Protein AF-A0A959AAW1-F1 (afdb_monomer_lite)

pLDDT: mean 91.68, std 5.4, range [61.97, 97.69]

Structure (mmCIF, N/CA/C/O backbone):
data_AF-A0A959AAW1-F1
#
_entry.id   AF-A0A959AAW1-F1
#
loop_
_atom_site.group_PDB
_atom_site.id
_atom_site.type_symbol
_atom_site.label_atom_id
_atom_site.label_alt_id
_atom_site.label_comp_id
_atom_site.label_asym_id
_atom_site.label_entity_id
_atom_site.label_seq_id
_atom_site.pdbx_PDB_ins_code
_atom_site.Cartn_x
_atom_site.Cartn_y
_atom_site.Cartn_z
_atom_site.occupancy
_atom_site.B_iso_or_equiv
_atom_site.auth_seq_id
_atom_site.auth_comp_id
_atom_site.auth_asym_id
_atom_site.auth_atom_id
_atom_site.pdbx_PDB_model_num
ATOM 1 N N . THR A 1 1 ? 1.245 -6.683 0.158 1.00 80.25 1 THR A N 1
ATOM 2 C CA . THR A 1 1 ? 0.085 -6.150 -0.587 1.00 80.25 1 THR A CA 1
ATOM 3 C C . THR A 1 1 ? 0.362 -6.195 -2.072 1.00 80.25 1 THR A C 1
ATOM 5 O O . THR A 1 1 ? 1.522 -6.118 -2.454 1.00 80.25 1 THR A O 1
ATOM 8 N N . ASN A 1 2 ? -0.684 -6.325 -2.888 1.00 85.88 2 ASN A N 1
ATOM 9 C CA . ASN A 1 2 ? -0.622 -6.305 -4.356 1.00 85.88 2 ASN A CA 1
ATOM 10 C C . ASN A 1 2 ? 0.123 -5.104 -4.975 1.00 85.88 2 ASN A C 1
ATOM 12 O O . ASN A 1 2 ? 0.715 -5.257 -6.034 1.00 85.88 2 ASN A O 1
ATOM 16 N N . GLY A 1 3 ? 0.140 -3.941 -4.319 1.00 86.81 3 GLY A N 1
ATOM 17 C CA . GLY A 1 3 ? 0.852 -2.745 -4.780 1.00 86.81 3 GLY A CA 1
ATOM 18 C C . GLY A 1 3 ? 2.376 -2.797 -4.634 1.00 86.81 3 GLY A C 1
ATOM 19 O O . GLY A 1 3 ? 3.074 -2.160 -5.417 1.00 86.81 3 GLY A O 1
ATOM 20 N N . PHE A 1 4 ? 2.913 -3.601 -3.707 1.00 88.88 4 PHE A N 1
ATOM 21 C CA . PHE A 1 4 ? 4.352 -3.603 -3.408 1.00 88.88 4 PHE A CA 1
ATOM 22 C C . PHE A 1 4 ? 5.235 -4.001 -4.609 1.00 88.88 4 PHE A C 1
ATOM 24 O O . PHE A 1 4 ? 6.205 -3.293 -4.875 1.00 88.88 4 PHE A O 1
ATOM 31 N N . PRO A 1 5 ? 4.923 -5.065 -5.384 1.00 90.88 5 PRO A N 1
ATOM 32 C CA . PRO A 1 5 ? 5.682 -5.388 -6.593 1.00 90.88 5 PRO A CA 1
ATOM 33 C C . PRO A 1 5 ? 5.741 -4.229 -7.599 1.00 90.88 5 PRO A C 1
ATOM 35 O O . PRO A 1 5 ? 6.792 -3.980 -8.180 1.00 90.88 5 PRO A O 1
ATOM 38 N N . GLY A 1 6 ? 4.639 -3.491 -7.772 1.00 90.38 6 GLY A N 1
ATOM 39 C CA . GLY A 1 6 ? 4.583 -2.334 -8.669 1.00 90.38 6 GLY A CA 1
ATOM 40 C C . GLY A 1 6 ? 5.397 -1.145 -8.156 1.00 90.38 6 GLY A C 1
ATOM 41 O O . GLY A 1 6 ? 6.185 -0.573 -8.904 1.00 90.38 6 GLY A O 1
ATOM 42 N N . GLU A 1 7 ? 5.261 -0.805 -6.873 1.00 92.00 7 GLU A N 1
ATOM 43 C CA . GLU A 1 7 ? 6.040 0.260 -6.223 1.00 92.00 7 GLU A CA 1
ATOM 44 C C . GLU A 1 7 ? 7.546 -0.029 -6.268 1.00 92.00 7 GLU A C 1
ATOM 46 O O . GLU A 1 7 ? 8.347 0.867 -6.535 1.00 92.00 7 GLU A O 1
ATOM 51 N N . PHE A 1 8 ? 7.938 -1.290 -6.070 1.00 91.50 8 PHE A N 1
ATOM 52 C CA . PHE A 1 8 ? 9.332 -1.710 -6.153 1.00 91.50 8 PHE A CA 1
ATOM 53 C C . PHE A 1 8 ? 9.890 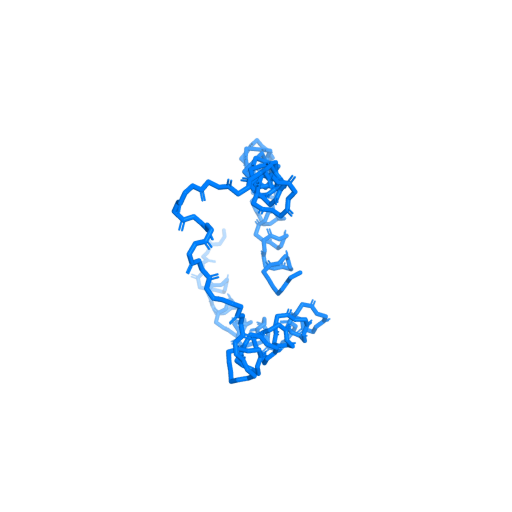-1.597 -7.578 1.00 91.50 8 PHE A C 1
ATOM 55 O O . PHE A 1 8 ? 10.988 -1.071 -7.762 1.00 91.50 8 PHE A O 1
ATOM 62 N N . LEU A 1 9 ? 9.138 -2.045 -8.592 1.00 93.38 9 LEU A N 1
ATOM 63 C CA . LEU A 1 9 ? 9.524 -1.894 -10.000 1.00 93.38 9 LEU A CA 1
ATOM 64 C C . LEU A 1 9 ? 9.661 -0.418 -10.393 1.00 93.38 9 LEU A C 1
ATOM 66 O O . LEU A 1 9 ? 10.626 -0.049 -11.061 1.00 93.38 9 LEU A O 1
ATOM 70 N N . LEU A 1 10 ? 8.744 0.436 -9.929 1.00 93.44 10 LEU A N 1
ATOM 71 C CA . LEU A 1 10 ? 8.814 1.880 -10.141 1.00 93.44 10 LEU A CA 1
ATOM 72 C C . LEU A 1 10 ? 10.082 2.465 -9.512 1.00 93.44 10 LEU A C 1
ATOM 74 O O . LEU A 1 10 ? 10.825 3.181 -10.184 1.00 93.44 10 LEU A O 1
ATOM 78 N N . LEU A 1 11 ? 10.363 2.135 -8.248 1.00 95.56 11 LEU A N 1
ATOM 79 C CA . LEU A 1 11 ? 11.555 2.618 -7.554 1.00 95.56 11 LEU A CA 1
ATOM 80 C C . LEU A 1 11 ? 12.837 2.158 -8.257 1.00 95.56 11 LEU A C 1
ATOM 82 O O . LEU A 1 11 ? 13.763 2.951 -8.420 1.00 95.56 11 LEU A O 1
ATOM 86 N N . ASN A 1 12 ? 12.877 0.906 -8.719 1.00 94.81 12 ASN A N 1
ATOM 87 C CA . ASN A 1 12 ? 13.994 0.376 -9.492 1.00 94.81 12 ASN A CA 1
ATOM 88 C C . ASN A 1 12 ? 14.182 1.142 -10.812 1.00 94.81 12 ASN A C 1
ATOM 90 O O . ASN A 1 12 ? 15.304 1.521 -11.142 1.00 94.81 12 ASN A O 1
ATOM 94 N N . GLY A 1 13 ? 13.100 1.440 -11.535 1.00 94.19 13 GLY A N 1
ATOM 95 C CA . GLY A 1 13 ? 13.155 2.236 -12.763 1.00 94.19 13 GLY A CA 1
ATOM 96 C C . GLY A 1 13 ? 13.723 3.639 -12.533 1.00 94.19 13 GLY A C 1
ATOM 97 O O . GLY A 1 13 ? 14.648 4.059 -13.228 1.00 94.19 13 GLY A O 1
ATOM 98 N N . VAL A 1 14 ? 13.236 4.343 -11.506 1.00 95.75 14 VAL A N 1
ATOM 99 C CA . VAL A 1 14 ? 13.726 5.689 -11.158 1.00 95.75 14 VAL A CA 1
ATOM 100 C C . VAL A 1 14 ? 15.181 5.650 -10.688 1.00 95.75 14 VAL A C 1
ATOM 102 O O . VAL A 1 14 ? 15.960 6.530 -11.048 1.00 95.75 14 VAL A O 1
ATOM 105 N N . TRP A 1 15 ? 15.570 4.626 -9.927 1.00 95.19 15 TRP A N 1
ATOM 106 C CA . TRP A 1 15 ? 16.946 4.450 -9.464 1.00 95.19 15 TRP A CA 1
ATOM 107 C C . TRP A 1 15 ? 17.935 4.286 -10.621 1.00 95.19 15 TRP A C 1
ATOM 109 O O . TRP A 1 15 ? 18.989 4.920 -10.615 1.00 95.19 15 TRP A O 1
ATOM 119 N N . ASN A 1 16 ? 17.583 3.475 -11.625 1.00 94.50 16 ASN A N 1
ATOM 120 C CA . ASN A 1 16 ? 18.405 3.291 -12.823 1.00 94.50 16 ASN A CA 1
ATOM 121 C C . ASN A 1 16 ? 18.521 4.576 -13.658 1.00 94.50 16 ASN A C 1
ATOM 123 O O . ASN A 1 16 ? 19.553 4.797 -14.286 1.00 94.50 16 ASN A O 1
ATOM 127 N N . TYR A 1 17 ? 17.495 5.432 -13.653 1.00 93.31 17 TYR A N 1
ATOM 128 C CA . TYR A 1 17 ? 17.538 6.729 -14.331 1.00 93.31 17 TYR A CA 1
ATOM 129 C C . TYR A 1 17 ? 18.389 7.762 -13.574 1.00 93.31 17 TYR A C 1
ATOM 131 O O . TYR A 1 17 ? 19.265 8.402 -14.154 1.00 93.31 17 TYR A O 1
ATOM 139 N N . ASN A 1 18 ? 18.139 7.949 -12.274 1.00 95.00 18 ASN A N 1
ATOM 140 C CA . ASN A 1 18 ? 18.886 8.879 -11.434 1.00 95.00 18 ASN A CA 1
ATOM 141 C C . ASN A 1 18 ? 18.814 8.477 -9.952 1.00 95.00 18 ASN A C 1
ATOM 143 O O . ASN A 1 18 ? 17.754 8.527 -9.322 1.00 95.00 18 ASN A O 1
ATOM 147 N N . TYR A 1 19 ? 19.969 8.170 -9.363 1.00 94.12 19 TYR A N 1
ATOM 148 C CA . TYR A 1 19 ? 20.056 7.694 -7.982 1.00 94.12 19 TYR A CA 1
ATOM 149 C C . TYR A 1 19 ? 19.600 8.727 -6.932 1.00 94.12 19 TYR A C 1
ATOM 151 O O . TYR A 1 19 ? 19.061 8.337 -5.898 1.00 94.12 19 TYR A O 1
ATOM 159 N N . TRP A 1 20 ? 19.741 10.036 -7.183 1.00 96.50 20 TRP A N 1
ATOM 160 C CA . TRP A 1 20 ? 19.224 11.073 -6.275 1.00 96.50 20 TRP A CA 1
ATOM 161 C C . TRP A 1 20 ? 17.698 11.110 -6.274 1.00 96.50 20 TRP A C 1
ATOM 163 O O . TRP A 1 20 ? 17.078 11.188 -5.214 1.00 96.50 20 TRP A O 1
ATOM 173 N N . MET A 1 21 ? 17.085 11.009 -7.455 1.00 95.62 21 MET A N 1
ATOM 174 C CA . MET A 1 21 ? 15.627 10.923 -7.571 1.00 95.62 21 MET A CA 1
ATOM 175 C C . MET A 1 21 ? 15.107 9.621 -6.957 1.00 95.62 21 MET A C 1
ATOM 177 O O . MET A 1 21 ? 14.098 9.640 -6.257 1.00 95.62 21 MET A O 1
ATOM 181 N N . GLY A 1 22 ? 15.830 8.513 -7.149 1.00 95.94 22 GLY A N 1
ATOM 182 C CA . GLY A 1 22 ? 15.538 7.232 -6.510 1.00 95.94 22 GLY A CA 1
ATOM 183 C C . GLY A 1 22 ? 15.580 7.316 -4.981 1.00 95.94 22 GLY A C 1
ATOM 184 O O . GLY A 1 22 ? 14.684 6.801 -4.318 1.00 95.94 22 GLY A O 1
ATOM 185 N N . ALA A 1 23 ? 16.555 8.028 -4.408 1.00 95.50 23 ALA A N 1
ATOM 186 C CA . ALA A 1 23 ? 16.627 8.247 -2.963 1.00 95.50 23 ALA A CA 1
ATOM 187 C C . ALA A 1 23 ? 15.419 9.043 -2.433 1.00 95.50 23 ALA A C 1
ATOM 189 O O . ALA A 1 23 ? 14.817 8.648 -1.435 1.00 95.50 23 ALA A O 1
ATOM 190 N N . ILE A 1 24 ? 15.017 10.118 -3.121 1.00 96.25 24 ILE A N 1
ATOM 191 C CA . ILE A 1 24 ? 13.826 10.905 -2.754 1.00 96.25 24 ILE A CA 1
ATOM 192 C C . ILE A 1 24 ? 12.554 10.053 -2.864 1.00 96.25 24 ILE A C 1
ATOM 194 O O . ILE A 1 24 ? 11.720 10.079 -1.961 1.00 96.25 24 ILE A O 1
ATOM 198 N N . ALA A 1 25 ? 12.418 9.262 -3.930 1.00 95.06 25 ALA A N 1
ATOM 199 C CA . ALA A 1 25 ? 11.301 8.336 -4.096 1.00 95.06 25 ALA A CA 1
ATOM 200 C C . ALA A 1 25 ? 11.275 7.261 -2.993 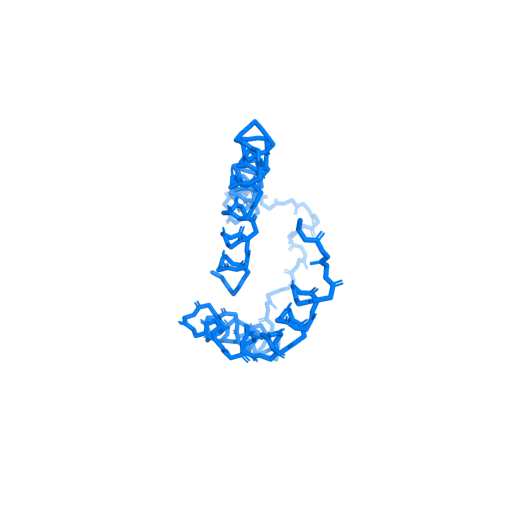1.00 95.06 25 ALA A C 1
ATOM 202 O O . ALA A 1 25 ? 10.210 6.923 -2.493 1.00 95.06 25 ALA A O 1
ATOM 203 N N . GLY A 1 26 ? 12.430 6.772 -2.537 1.00 94.81 26 GLY A N 1
ATOM 204 C CA . GLY A 1 26 ? 12.506 5.838 -1.411 1.00 94.81 26 GLY A CA 1
ATOM 205 C C . GLY A 1 26 ? 11.999 6.436 -0.092 1.00 94.81 26 GLY A C 1
ATOM 206 O O . GLY A 1 26 ? 11.360 5.739 0.697 1.00 94.81 26 GLY A O 1
ATOM 207 N N . LEU A 1 27 ? 12.216 7.737 0.140 1.00 95.56 27 LEU A N 1
ATOM 208 C CA . LEU A 1 27 ? 11.712 8.417 1.340 1.00 95.56 27 LEU A CA 1
ATOM 209 C C . LEU A 1 27 ? 10.180 8.437 1.405 1.00 95.56 27 LEU A C 1
ATOM 211 O O . LEU A 1 27 ? 9.628 8.366 2.504 1.00 95.56 27 LEU A O 1
ATOM 215 N N . THR A 1 28 ? 9.480 8.492 0.267 1.00 93.44 28 THR A N 1
ATOM 216 C CA . THR A 1 28 ? 8.006 8.489 0.261 1.00 93.44 28 THR A CA 1
ATOM 217 C C . THR A 1 28 ? 7.450 7.168 0.790 1.00 93.44 28 THR A C 1
ATOM 219 O O . THR A 1 28 ? 6.496 7.182 1.568 1.00 93.44 28 THR A O 1
ATOM 222 N N . ILE A 1 29 ? 8.101 6.045 0.468 1.00 93.75 29 ILE A N 1
ATOM 223 C CA . ILE A 1 29 ? 7.755 4.716 0.990 1.00 93.75 29 ILE A CA 1
ATOM 224 C C . ILE A 1 29 ? 7.950 4.680 2.510 1.00 93.75 29 ILE A C 1
ATOM 226 O O . ILE A 1 29 ? 7.071 4.220 3.239 1.00 93.75 29 ILE A O 1
ATOM 230 N N . ILE A 1 30 ? 9.073 5.212 3.005 1.00 95.38 30 ILE A N 1
ATOM 231 C CA . ILE A 1 30 ? 9.372 5.249 4.444 1.00 95.38 30 ILE A CA 1
ATOM 232 C C . ILE A 1 30 ? 8.339 6.101 5.188 1.00 95.38 30 ILE A C 1
ATOM 234 O O . ILE A 1 30 ? 7.762 5.647 6.176 1.00 95.38 30 ILE A O 1
ATOM 238 N N . PHE A 1 31 ? 8.065 7.320 4.718 1.00 96.56 31 PHE A N 1
ATOM 239 C CA . PHE A 1 31 ? 7.082 8.196 5.356 1.00 96.56 31 PHE A CA 1
ATOM 240 C C . PH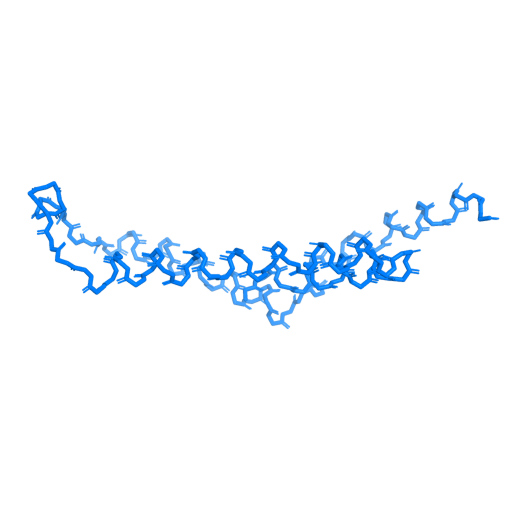E A 1 31 ? 5.663 7.632 5.286 1.00 96.56 31 PHE A C 1
ATOM 242 O O . PHE A 1 31 ? 4.937 7.714 6.277 1.00 96.56 31 PHE A O 1
ATOM 249 N N . GLY A 1 32 ? 5.288 7.003 4.170 1.00 95.00 32 GLY A N 1
ATOM 250 C CA . GLY A 1 32 ? 4.017 6.294 4.041 1.00 95.00 32 GLY A CA 1
ATOM 251 C C . GLY A 1 32 ? 3.879 5.172 5.071 1.00 95.00 32 GLY A C 1
ATOM 252 O O . GLY A 1 32 ? 2.865 5.094 5.765 1.00 95.00 32 GLY A O 1
ATOM 253 N N . ALA A 1 33 ? 4.923 4.356 5.245 1.00 95.12 33 ALA A N 1
ATOM 254 C CA . ALA A 1 33 ? 4.938 3.285 6.236 1.00 95.12 33 ALA A CA 1
ATOM 255 C C . ALA A 1 33 ? 4.837 3.822 7.673 1.00 95.12 33 ALA A C 1
ATOM 257 O O . ALA A 1 33 ? 4.012 3.341 8.447 1.00 95.12 33 ALA A O 1
ATOM 258 N N . VAL A 1 34 ? 5.618 4.849 8.027 1.00 97.69 34 VAL A N 1
ATOM 259 C CA . VAL A 1 34 ? 5.565 5.479 9.359 1.00 97.69 34 VAL A CA 1
ATOM 260 C C . VAL A 1 34 ? 4.178 6.058 9.640 1.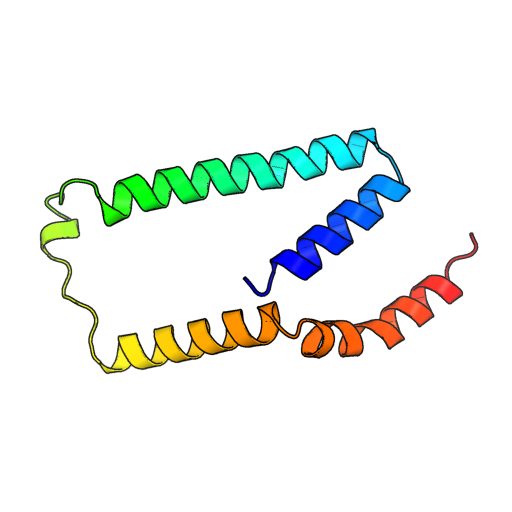00 97.69 34 VAL A C 1
ATOM 262 O O . VAL A 1 34 ? 3.637 5.849 10.728 1.00 97.69 34 VAL A O 1
ATOM 265 N N . TYR A 1 35 ? 3.580 6.752 8.667 1.00 96.69 35 TYR A N 1
ATOM 266 C CA . TYR A 1 35 ? 2.232 7.299 8.797 1.00 96.69 35 TYR A CA 1
ATOM 267 C C . TYR A 1 35 ? 1.194 6.194 9.018 1.00 96.69 35 TYR A C 1
ATOM 269 O O . TYR A 1 35 ? 0.437 6.265 9.986 1.00 96.69 35 TYR A O 1
ATOM 277 N N . MET A 1 36 ? 1.190 5.157 8.174 1.00 96.56 36 MET A N 1
ATOM 278 C CA . MET A 1 36 ? 0.225 4.056 8.268 1.00 96.56 36 MET A CA 1
ATOM 279 C C . MET A 1 36 ? 0.380 3.270 9.569 1.00 96.56 36 MET A C 1
ATOM 281 O O . MET A 1 36 ? -0.621 2.958 10.206 1.00 96.56 36 MET A O 1
ATOM 285 N N . LEU A 1 37 ? 1.613 2.996 10.008 1.00 96.25 37 LEU A N 1
ATOM 286 C CA . LEU A 1 37 ? 1.866 2.303 11.273 1.00 96.25 37 LEU A CA 1
ATOM 287 C C . LEU A 1 37 ? 1.395 3.125 12.473 1.00 96.25 37 LEU A C 1
ATOM 289 O O . LEU A 1 37 ? 0.751 2.585 13.372 1.00 96.25 37 LEU A O 1
ATOM 293 N N . ARG A 1 38 ? 1.664 4.437 12.480 1.00 96.75 38 ARG A N 1
ATOM 294 C CA . ARG A 1 38 ? 1.183 5.331 13.539 1.00 96.75 38 ARG A CA 1
ATOM 295 C C . ARG A 1 38 ? -0.341 5.420 13.542 1.00 96.75 38 ARG A C 1
ATOM 297 O O . ARG A 1 38 ? -0.942 5.320 14.606 1.00 96.75 38 ARG A O 1
ATOM 304 N N . ALA A 1 39 ? -0.962 5.594 12.377 1.00 96.56 39 ALA A N 1
ATOM 305 C CA . ALA A 1 39 ? -2.414 5.671 12.245 1.00 96.56 39 ALA A CA 1
ATOM 306 C C . ALA A 1 39 ? -3.086 4.370 12.703 1.00 96.56 39 ALA A C 1
ATOM 308 O O . ALA A 1 39 ? -3.989 4.414 13.532 1.00 96.56 39 ALA A O 1
ATOM 309 N N . TYR A 1 40 ? -2.595 3.218 12.239 1.00 96.00 40 TYR A N 1
ATOM 310 C CA . TYR A 1 40 ? -3.075 1.913 12.686 1.00 96.00 40 TYR A CA 1
ATOM 311 C C . TYR A 1 40 ? -2.926 1.750 14.200 1.00 96.00 40 TYR A C 1
ATOM 313 O O . TYR A 1 40 ? -3.867 1.325 14.861 1.00 96.00 40 TYR A O 1
ATOM 321 N N . GLY A 1 41 ? -1.782 2.152 14.761 1.00 95.38 41 GLY A N 1
ATOM 322 C CA . GLY A 1 41 ? -1.546 2.097 16.200 1.00 95.38 41 GLY A CA 1
ATOM 323 C C . GLY A 1 41 ? -2.565 2.909 17.004 1.00 95.38 41 GLY A C 1
ATOM 324 O O . GLY A 1 41 ? -3.106 2.417 17.989 1.00 95.38 41 GLY A O 1
ATOM 325 N N . LEU A 1 42 ? -2.867 4.128 16.551 1.00 92.94 42 LEU A N 1
ATOM 326 C CA . LEU A 1 42 ? -3.850 5.004 17.191 1.00 92.94 42 LEU A CA 1
ATOM 327 C C . LEU A 1 42 ? -5.286 4.479 17.058 1.00 92.94 42 LEU A C 1
ATOM 329 O O . LEU A 1 42 ? -6.067 4.629 17.988 1.00 92.94 42 LEU A O 1
ATOM 333 N N . VAL A 1 43 ? -5.637 3.876 15.921 1.00 91.75 43 VAL A N 1
ATOM 334 C CA . VAL A 1 43 ? -7.002 3.392 15.659 1.00 91.75 43 VAL A CA 1
ATOM 335 C C . VAL A 1 43 ? -7.271 2.046 16.332 1.00 91.75 43 VAL A C 1
ATOM 337 O O . VAL A 1 43 ? -8.344 1.855 16.891 1.00 91.75 43 VAL A O 1
ATOM 340 N N . ALA A 1 44 ? -6.320 1.112 16.280 1.00 91.75 44 ALA A N 1
ATOM 341 C CA . ALA A 1 44 ? -6.512 -0.247 16.782 1.00 91.75 44 ALA A CA 1
ATOM 342 C C . ALA A 1 44 ? -6.234 -0.386 18.287 1.00 91.75 44 ALA A C 1
ATOM 344 O O . ALA A 1 44 ? -6.845 -1.230 18.936 1.00 91.75 44 ALA A O 1
ATOM 345 N N . PHE A 1 45 ? -5.310 0.412 18.839 1.00 92.31 45 PHE A N 1
ATOM 346 C CA . PHE A 1 45 ? -4.890 0.316 20.246 1.00 92.31 45 PHE A CA 1
ATOM 347 C C . PHE A 1 45 ? -5.171 1.582 21.068 1.00 92.31 45 PHE A C 1
ATOM 349 O O . PHE A 1 45 ? -4.828 1.622 22.248 1.00 92.31 45 PHE A O 1
ATOM 356 N N . GLY A 1 46 ? -5.738 2.628 20.462 1.00 86.88 46 GLY A N 1
ATOM 357 C CA . GLY A 1 46 ? -6.123 3.850 21.168 1.00 86.88 46 GLY A CA 1
ATOM 358 C C . GLY A 1 46 ? -7.416 3.700 21.972 1.00 86.88 46 GLY A C 1
ATOM 359 O O . GLY A 1 46 ? -8.157 2.729 21.827 1.00 86.88 46 GLY A O 1
ATOM 360 N N . GLU A 1 47 ? -7.699 4.687 22.820 1.00 88.06 47 GLU A N 1
ATOM 361 C CA . GLU A 1 47 ? -8.943 4.742 23.591 1.00 88.06 47 GLU A CA 1
ATOM 362 C C . GLU A 1 47 ? -10.136 5.149 22.713 1.00 88.06 47 GLU A C 1
ATOM 364 O O . GLU A 1 47 ? -10.021 5.951 21.781 1.00 88.06 47 GLU A O 1
ATOM 369 N N . THR A 1 48 ? -11.313 4.615 23.032 1.00 84.94 48 THR A N 1
ATOM 370 C CA . THR A 1 48 ? -12.570 5.008 22.388 1.00 84.94 48 THR A CA 1
ATOM 371 C C . THR A 1 48 ? -12.979 6.418 22.805 1.00 84.94 48 THR A C 1
ATOM 373 O O . THR A 1 48 ? -13.068 6.720 23.992 1.00 84.94 48 THR A O 1
ATOM 376 N N . ASN A 1 49 ? -13.287 7.264 21.824 1.00 84.56 49 ASN A N 1
ATOM 377 C CA . ASN A 1 49 ? -13.868 8.589 22.020 1.00 84.56 49 ASN A CA 1
ATOM 378 C C . ASN A 1 49 ? -15.408 8.498 21.953 1.00 84.56 49 ASN A C 1
ATOM 380 O O . ASN A 1 49 ? -15.951 7.519 21.440 1.00 84.56 49 ASN A O 1
ATOM 384 N N . GLU A 1 50 ? -16.130 9.527 22.403 1.00 83.25 50 GLU A N 1
ATOM 385 C CA . GLU A 1 50 ? -17.603 9.582 22.403 1.00 83.25 50 GLU A CA 1
ATOM 386 C C . GLU A 1 50 ? -18.214 9.279 21.024 1.00 83.25 50 GLU A C 1
ATOM 388 O O . GLU A 1 50 ? -19.279 8.672 20.927 1.00 83.25 50 GLU A O 1
ATOM 393 N N . GLN A 1 51 ? -17.512 9.649 19.949 1.00 81.12 51 GLN A N 1
ATOM 394 C CA . GLN A 1 51 ? -17.931 9.384 18.572 1.00 81.12 51 GLN A CA 1
ATOM 395 C C . GLN A 1 51 ? -17.716 7.930 18.135 1.00 81.12 51 GLN A C 1
ATOM 397 O O . GLN A 1 51 ? -18.537 7.394 17.395 1.00 81.12 51 GLN A O 1
ATOM 402 N N . THR A 1 52 ? -16.632 7.280 18.572 1.00 84.56 52 THR A N 1
ATOM 403 C CA . THR A 1 52 ? -16.342 5.887 18.192 1.00 84.56 52 THR A CA 1
ATOM 404 C C . THR A 1 52 ? -17.086 4.880 19.059 1.00 84.56 52 THR A C 1
ATOM 406 O O . THR A 1 52 ? -17.354 3.775 18.600 1.00 84.56 52 THR A O 1
ATOM 409 N N . ALA A 1 53 ? -17.493 5.268 20.270 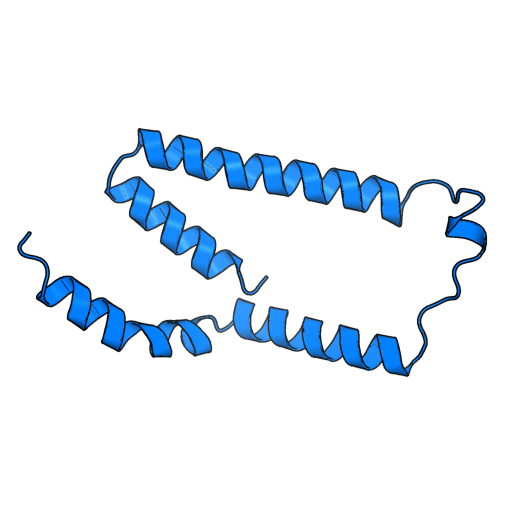1.00 84.06 53 ALA A N 1
ATOM 410 C CA . ALA A 1 53 ? -18.273 4.428 21.179 1.00 84.06 53 ALA A CA 1
ATOM 411 C C . ALA A 1 53 ? -19.661 4.042 20.631 1.00 84.06 53 ALA A C 1
ATOM 413 O O . ALA A 1 53 ? -20.254 3.068 21.086 1.00 84.06 53 ALA A O 1
ATOM 414 N N . GLN A 1 54 ? -20.186 4.796 19.660 1.00 88.94 54 GLN A N 1
ATOM 415 C CA . GLN A 1 54 ? -21.470 4.511 19.016 1.00 88.94 54 GLN A CA 1
ATOM 416 C C . GLN A 1 54 ? -21.344 3.620 17.772 1.00 88.94 54 GLN A C 1
ATOM 418 O O . GLN A 1 54 ? -22.364 3.262 17.179 1.00 88.94 54 GLN A O 1
ATOM 423 N N . PHE A 1 55 ? -20.124 3.273 17.342 1.00 87.62 55 PHE A N 1
ATOM 424 C CA . PHE A 1 55 ? -19.950 2.420 16.174 1.00 87.62 55 PHE A CA 1
ATOM 425 C C . PHE A 1 55 ? -20.383 0.989 16.470 1.00 87.62 55 PHE A C 1
ATOM 427 O O . PHE A 1 55 ? -20.023 0.392 17.481 1.00 87.62 55 PHE A O 1
ATOM 434 N N . LYS A 1 56 ? -21.182 0.447 15.554 1.00 87.94 56 LYS A N 1
ATOM 435 C CA . LYS A 1 56 ? -21.605 -0.945 15.583 1.00 87.94 56 LYS A CA 1
ATOM 436 C C . LYS A 1 56 ? -20.511 -1.822 14.979 1.00 87.94 56 LYS A C 1
ATOM 438 O O . LYS A 1 56 ? -19.860 -1.418 14.016 1.00 87.94 56 LYS A O 1
ATOM 443 N N . ASP A 1 57 ? -20.368 -3.026 15.519 1.00 90.50 57 ASP A N 1
ATOM 444 C CA . ASP A 1 57 ? -19.487 -4.045 14.958 1.00 90.50 57 ASP A CA 1
ATOM 445 C C . ASP A 1 57 ? -19.876 -4.435 13.528 1.00 90.50 57 ASP A C 1
ATOM 447 O O . ASP A 1 57 ? -21.042 -4.360 13.123 1.00 90.50 57 ASP A O 1
ATOM 451 N N . VAL A 1 58 ? -18.862 -4.895 12.796 1.00 91.69 58 VAL A N 1
ATOM 452 C CA . VAL A 1 58 ? -18.953 -5.323 11.399 1.00 91.69 58 VAL A CA 1
ATOM 453 C C . VAL A 1 58 ? -19.933 -6.488 11.259 1.00 91.69 58 VAL A C 1
ATOM 455 O O . VAL A 1 58 ? -19.795 -7.520 11.920 1.00 91.69 58 VAL A O 1
ATOM 458 N N . ASP A 1 59 ? -20.905 -6.347 10.361 1.00 95.00 59 ASP A N 1
ATOM 459 C CA . ASP A 1 59 ? -21.875 -7.400 10.068 1.00 95.00 59 ASP A CA 1
ATOM 460 C C . ASP A 1 59 ? -21.273 -8.481 9.150 1.00 95.00 59 ASP A C 1
ATOM 462 O O . ASP A 1 59 ? -20.306 -8.270 8.416 1.00 95.00 59 ASP A O 1
ATOM 466 N N . THR A 1 60 ? -21.885 -9.664 9.120 1.00 94.19 60 THR A N 1
ATOM 467 C CA . THR A 1 60 ? -21.398 -10.815 8.338 1.00 94.19 60 THR A CA 1
ATOM 468 C C . THR A 1 60 ? -21.273 -10.485 6.846 1.00 94.19 60 THR A C 1
ATOM 470 O O . THR A 1 60 ? -20.358 -10.955 6.170 1.00 94.19 60 THR A O 1
ATOM 473 N N . ARG A 1 61 ? -22.164 -9.637 6.318 1.00 96.00 61 ARG A N 1
ATOM 474 C CA . ARG A 1 61 ? -22.101 -9.169 4.923 1.00 96.00 61 ARG A CA 1
ATOM 475 C C . ARG A 1 61 ? -20.882 -8.288 4.663 1.00 96.00 61 ARG A C 1
ATOM 477 O O . ARG A 1 61 ? -20.220 -8.454 3.643 1.00 96.00 61 ARG A O 1
ATOM 484 N N . GLU A 1 62 ? -20.581 -7.379 5.581 1.00 95.75 62 GLU A N 1
ATOM 485 C CA . GLU A 1 62 ? -19.431 -6.478 5.483 1.00 95.75 62 GLU A CA 1
ATOM 486 C C . GLU A 1 62 ? -18.127 -7.273 5.595 1.00 95.75 62 GLU A C 1
ATOM 488 O O . GLU A 1 62 ? -17.217 -7.086 4.786 1.00 95.75 62 GLU A O 1
ATOM 493 N N . MET A 1 63 ? -18.081 -8.253 6.503 1.00 96.00 63 MET A N 1
ATOM 494 C CA . MET A 1 63 ? -16.955 -9.175 6.637 1.00 96.00 63 MET A CA 1
ATOM 495 C C . MET A 1 63 ? -16.700 -9.971 5.347 1.00 96.00 63 MET A C 1
ATOM 497 O O . MET A 1 63 ? -15.550 -10.119 4.940 1.00 96.00 63 MET A O 1
ATOM 501 N N . LEU A 1 64 ? -17.745 -10.453 4.660 1.00 97.31 64 LEU A N 1
ATOM 502 C CA . LEU A 1 64 ? -17.592 -11.162 3.380 1.00 97.31 64 LEU A CA 1
ATOM 503 C C . LEU A 1 64 ? -17.013 -10.265 2.276 1.00 97.31 64 LEU A C 1
ATOM 505 O O . LEU A 1 64 ? -16.155 -10.708 1.507 1.00 97.31 64 LEU A O 1
ATOM 509 N N . ILE A 1 65 ? -17.451 -9.006 2.202 1.00 97.00 65 ILE A N 1
ATOM 510 C CA . ILE A 1 65 ? -16.941 -8.034 1.224 1.00 97.00 65 ILE A CA 1
ATOM 511 C C . ILE A 1 65 ? -15.465 -7.734 1.508 1.00 97.00 65 ILE A C 1
ATOM 513 O O . ILE A 1 65 ? -14.628 -7.858 0.612 1.00 97.00 65 ILE A O 1
ATOM 517 N N . LEU A 1 66 ? -15.129 -7.410 2.761 1.00 96.25 66 LEU A N 1
ATOM 518 C CA . LEU A 1 66 ? -13.753 -7.136 3.183 1.00 96.25 66 LEU A CA 1
ATOM 519 C C . LEU A 1 66 ? -12.845 -8.353 2.977 1.00 96.25 66 LEU A C 1
ATOM 521 O O . LEU A 1 66 ? -11.741 -8.215 2.453 1.00 96.25 66 LEU A O 1
ATOM 525 N N . GLY A 1 67 ? -13.328 -9.551 3.314 1.00 96.75 67 GLY A N 1
ATOM 526 C CA . GLY A 1 67 ? -12.614 -10.807 3.103 1.00 96.75 67 GLY A CA 1
ATOM 527 C C . GLY A 1 67 ? -12.332 -11.082 1.626 1.00 96.75 67 GLY A C 1
ATOM 528 O O . GLY A 1 67 ? -11.213 -11.448 1.273 1.00 96.75 67 GLY A O 1
ATOM 529 N N . THR A 1 68 ? -13.302 -10.829 0.742 1.00 96.88 68 THR A N 1
ATOM 530 C CA . THR A 1 68 ? -13.118 -10.982 -0.711 1.00 96.88 68 THR A CA 1
ATOM 531 C C . THR A 1 68 ? -12.031 -10.042 -1.234 1.00 96.88 68 THR A C 1
ATOM 533 O O . THR A 1 68 ? -11.139 -10.468 -1.970 1.00 96.88 68 THR A O 1
ATOM 536 N N . ILE A 1 69 ? -12.055 -8.774 -0.814 1.00 95.94 69 ILE A N 1
ATOM 537 C CA . ILE A 1 69 ? -11.033 -7.791 -1.196 1.00 95.94 69 ILE A CA 1
ATOM 538 C C . ILE A 1 69 ? -9.661 -8.209 -0.652 1.00 95.94 69 ILE A C 1
ATOM 540 O O . ILE A 1 69 ? -8.678 -8.185 -1.392 1.00 95.94 69 ILE A O 1
ATOM 544 N N . ALA A 1 70 ? -9.584 -8.649 0.606 1.00 95.75 70 ALA A N 1
ATOM 545 C CA . ALA A 1 70 ? -8.340 -9.106 1.218 1.00 95.75 70 ALA A CA 1
ATOM 546 C C . ALA A 1 70 ? -7.731 -10.296 0.461 1.00 95.75 70 ALA A C 1
ATOM 548 O O . ALA A 1 70 ? -6.531 -10.298 0.184 1.00 95.75 70 ALA A O 1
ATOM 549 N N . ILE A 1 71 ? -8.555 -11.266 0.050 1.00 96.06 71 ILE A N 1
ATOM 550 C CA . ILE A 1 71 ? -8.115 -12.400 -0.773 1.00 96.06 71 ILE A CA 1
ATOM 551 C C . ILE A 1 71 ? -7.521 -11.906 -2.095 1.00 96.06 71 ILE A C 1
ATOM 553 O O . ILE A 1 71 ? -6.418 -12.319 -2.449 1.00 96.06 71 ILE A O 1
ATOM 557 N N . LEU A 1 72 ? -8.190 -10.988 -2.800 1.00 94.19 72 LEU A N 1
ATOM 558 C CA . LEU A 1 72 ? -7.667 -10.427 -4.052 1.00 94.19 72 LEU A CA 1
ATOM 559 C C . LEU A 1 72 ? -6.330 -9.700 -3.844 1.00 94.19 72 LEU A C 1
ATOM 561 O O . LEU A 1 72 ? -5.407 -9.872 -4.639 1.00 94.19 72 LEU A O 1
ATOM 565 N N . VAL A 1 73 ? -6.189 -8.930 -2.761 1.00 94.44 73 VAL A N 1
ATOM 566 C CA . VAL A 1 73 ? -4.936 -8.238 -2.413 1.00 94.44 73 VAL A CA 1
ATOM 567 C C . VAL A 1 73 ? -3.795 -9.225 -2.154 1.00 94.44 73 VAL A C 1
ATOM 569 O O . VAL A 1 73 ? -2.658 -8.954 -2.547 1.00 94.44 73 VAL A O 1
ATOM 572 N N . LEU A 1 74 ? -4.075 -10.362 -1.512 1.00 94.00 74 LEU A N 1
ATOM 573 C CA . LEU A 1 74 ? -3.081 -11.408 -1.272 1.00 94.00 74 LEU A CA 1
ATOM 574 C C . LEU A 1 74 ? -2.720 -12.146 -2.563 1.00 94.00 74 LEU A C 1
ATOM 576 O O . LEU A 1 74 ? -1.537 -12.251 -2.878 1.00 94.00 74 LEU A O 1
ATOM 580 N N . VAL A 1 75 ? -3.709 -12.598 -3.340 1.00 93.62 75 VAL A N 1
ATOM 581 C CA . VAL A 1 75 ? -3.492 -13.328 -4.603 1.00 93.62 75 VAL A CA 1
ATOM 582 C C . VAL A 1 75 ? -2.660 -12.496 -5.573 1.00 93.62 75 VAL A C 1
ATOM 584 O O . VAL A 1 75 ? -1.642 -12.972 -6.067 1.00 93.62 75 VAL A O 1
ATOM 587 N N . LEU A 1 76 ? -3.037 -11.236 -5.792 1.00 92.31 76 LEU A N 1
ATOM 588 C CA . LEU A 1 76 ? -2.292 -10.329 -6.667 1.00 92.31 76 LEU A CA 1
ATOM 589 C C . LEU A 1 76 ? -0.926 -9.930 -6.086 1.00 92.31 76 LEU A C 1
ATOM 591 O O . LEU A 1 76 ? -0.024 -9.570 -6.833 1.00 92.31 76 LEU A O 1
ATOM 595 N N . GLY A 1 77 ? -0.755 -10.002 -4.763 1.00 91.06 77 GLY A N 1
ATOM 596 C CA . GLY A 1 77 ? 0.536 -9.800 -4.107 1.00 91.06 77 GLY A CA 1
ATOM 597 C C . GLY A 1 77 ? 1.514 -10.952 -4.327 1.00 91.06 77 GLY A C 1
ATOM 598 O O . GLY A 1 77 ? 2.681 -10.699 -4.608 1.00 91.06 77 GLY A O 1
ATOM 599 N N . PHE A 1 78 ? 1.052 -12.201 -4.220 1.00 91.62 78 PHE A N 1
ATOM 600 C CA . PHE A 1 78 ? 1.883 -13.387 -4.461 1.00 91.62 78 PHE A CA 1
ATOM 601 C C . PHE A 1 78 ? 2.105 -13.659 -5.953 1.00 91.62 78 PHE A C 1
ATOM 603 O O . PHE A 1 78 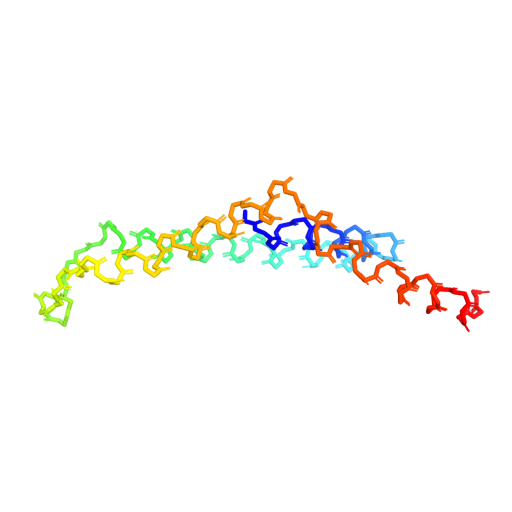? 3.183 -14.107 -6.338 1.00 91.62 78 PHE A O 1
ATOM 610 N N . PHE A 1 79 ? 1.110 -13.359 -6.793 1.00 92.06 79 PHE A N 1
ATOM 611 C CA . PHE A 1 79 ? 1.147 -13.571 -8.240 1.00 92.06 79 PHE A CA 1
ATOM 612 C C . PHE A 1 79 ? 0.974 -12.249 -9.010 1.00 92.06 79 PHE A C 1
ATOM 614 O O . PHE A 1 79 ? -0.023 -12.068 -9.716 1.00 92.06 79 PHE A O 1
ATOM 621 N N . PRO A 1 80 ? 1.947 -11.320 -8.936 1.00 90.31 80 PRO A N 1
ATOM 622 C CA . PRO A 1 80 ? 1.843 -10.021 -9.607 1.00 90.31 80 PRO A CA 1
ATOM 623 C C . PRO A 1 80 ? 1.801 -10.136 -11.138 1.00 90.31 80 PRO A C 1
ATOM 625 O O . PRO A 1 80 ? 1.249 -9.263 -11.808 1.00 90.31 80 PRO A O 1
ATOM 628 N N . GLY A 1 81 ? 2.315 -11.239 -11.698 1.00 88.44 81 GLY A N 1
ATOM 629 C CA . GLY A 1 81 ? 2.280 -11.528 -13.135 1.00 88.44 81 GLY A CA 1
ATOM 630 C C . GLY A 1 81 ? 0.870 -11.540 -13.734 1.00 88.44 81 GLY A C 1
ATOM 631 O O . GLY A 1 81 ? 0.717 -11.239 -14.910 1.00 88.44 81 GLY A O 1
ATOM 632 N N . LEU A 1 82 ? -0.175 -11.793 -12.936 1.00 87.81 82 LEU A N 1
ATOM 633 C CA . LEU A 1 82 ? -1.564 -11.724 -13.411 1.00 87.81 82 LEU A CA 1
ATOM 634 C C . LEU A 1 82 ? -1.946 -10.334 -13.939 1.00 87.81 82 LEU A C 1
ATOM 636 O O . LEU A 1 82 ? -2.777 -10.237 -14.835 1.00 87.81 82 LEU A O 1
ATOM 640 N N . ILE A 1 83 ? -1.346 -9.275 -13.391 1.00 87.94 83 ILE A N 1
ATOM 641 C CA . ILE A 1 83 ? -1.583 -7.890 -13.815 1.00 87.94 83 ILE A CA 1
ATOM 642 C C . ILE A 1 83 ? -0.435 -7.383 -14.685 1.00 87.94 83 ILE A C 1
ATOM 644 O O . ILE A 1 83 ? -0.686 -6.755 -15.709 1.00 87.94 83 ILE A O 1
ATOM 648 N N . LEU A 1 84 ? 0.818 -7.672 -14.315 1.00 88.06 84 LEU A N 1
ATOM 649 C CA . LEU A 1 84 ? 1.986 -7.168 -15.046 1.00 88.06 84 LEU A CA 1
ATOM 650 C C . LEU A 1 84 ? 2.020 -7.665 -16.498 1.00 88.06 84 LEU A C 1
ATOM 652 O O . LEU A 1 84 ? 2.199 -6.855 -17.404 1.00 88.06 84 LEU A O 1
ATOM 656 N N . ASN A 1 85 ? 1.698 -8.941 -16.735 1.00 89.44 85 ASN A N 1
ATOM 657 C CA . ASN A 1 85 ? 1.727 -9.529 -18.078 1.00 89.44 85 ASN A CA 1
ATOM 658 C C . ASN A 1 85 ? 0.722 -8.882 -19.048 1.00 89.44 85 ASN A C 1
ATOM 660 O O . ASN A 1 85 ? 0.892 -8.962 -20.262 1.00 89.44 85 ASN A O 1
ATOM 664 N N . ILE A 1 86 ? -0.337 -8.245 -18.531 1.00 90.44 86 ILE A N 1
ATOM 665 C CA . ILE A 1 86 ? -1.320 -7.525 -19.355 1.00 90.44 86 ILE A CA 1
ATOM 666 C C . ILE A 1 86 ? -0.690 -6.247 -19.929 1.00 90.44 86 ILE A C 1
ATOM 668 O O . ILE A 1 86 ? -0.969 -5.869 -21.066 1.00 90.44 86 ILE A O 1
ATOM 672 N N . SER A 1 87 ? 0.175 -5.592 -19.154 1.00 88.81 87 SER A N 1
ATOM 673 C CA . SER A 1 87 ? 0.824 -4.333 -19.528 1.00 88.81 87 SER A CA 1
ATOM 674 C C . SER A 1 87 ? 2.091 -4.528 -20.366 1.00 88.81 87 SER A C 1
ATOM 676 O O . SER A 1 87 ? 2.491 -3.599 -21.066 1.00 88.81 87 SER A O 1
ATOM 678 N N . ASP A 1 88 ? 2.706 -5.714 -20.342 1.00 88.50 88 ASP A N 1
ATOM 679 C CA . ASP A 1 88 ? 3.991 -5.989 -21.001 1.00 88.50 88 ASP A CA 1
ATOM 680 C C . ASP A 1 88 ? 3.995 -5.661 -22.500 1.00 88.50 88 ASP A C 1
ATOM 682 O O . ASP A 1 88 ? 4.933 -5.039 -23.003 1.00 88.50 88 ASP A O 1
ATOM 686 N N . ALA A 1 89 ? 2.940 -6.038 -23.231 1.00 89.50 89 ALA A N 1
ATOM 687 C CA . ALA A 1 89 ? 2.843 -5.764 -24.667 1.00 89.50 89 ALA A CA 1
ATOM 688 C C . ALA A 1 89 ? 2.854 -4.253 -24.963 1.00 89.50 89 ALA A C 1
ATOM 690 O O . ALA A 1 89 ? 3.590 -3.793 -25.838 1.00 89.50 89 ALA A O 1
ATOM 691 N N . SER A 1 90 ? 2.089 -3.479 -24.188 1.00 90.88 90 SER A N 1
ATOM 692 C CA . SER A 1 90 ? 2.014 -2.020 -24.306 1.00 90.88 90 SER A CA 1
ATOM 693 C C . SER A 1 90 ? 3.339 -1.351 -23.941 1.00 90.88 90 SER A C 1
ATOM 695 O O . SER A 1 90 ? 3.782 -0.439 -24.637 1.00 90.88 90 SER A O 1
ATOM 697 N N . VAL A 1 91 ? 4.006 -1.820 -22.880 1.00 90.44 91 VAL A N 1
ATOM 698 C CA . VAL A 1 91 ? 5.313 -1.295 -22.457 1.00 90.44 91 VAL A CA 1
ATOM 699 C C . VAL A 1 91 ? 6.365 -1.541 -23.538 1.00 90.44 91 VAL A C 1
ATOM 701 O O . VAL A 1 91 ? 7.059 -0.606 -23.931 1.00 90.44 91 VAL A O 1
ATOM 704 N N . ASN A 1 92 ? 6.445 -2.754 -24.090 1.00 91.00 92 ASN A N 1
ATOM 705 C CA . ASN A 1 92 ? 7.402 -3.084 -25.150 1.00 91.00 92 ASN A CA 1
ATOM 706 C C . ASN A 1 92 ? 7.194 -2.238 -26.413 1.00 91.00 92 ASN A C 1
ATOM 708 O O . ASN A 1 92 ? 8.163 -1.772 -27.014 1.00 91.00 92 ASN A O 1
ATOM 712 N N . GLN A 1 93 ? 5.938 -1.986 -26.789 1.00 92.62 93 GLN A N 1
ATOM 713 C CA . GLN A 1 93 ? 5.628 -1.106 -27.912 1.00 92.62 93 GLN A CA 1
ATOM 714 C C . GLN A 1 93 ? 6.155 0.315 -27.670 1.00 92.62 93 GLN A C 1
ATOM 716 O O . GLN A 1 93 ? 6.824 0.869 -28.545 1.00 92.62 93 GLN A O 1
ATOM 721 N N . ILE A 1 94 ? 5.930 0.880 -26.479 1.00 91.50 94 ILE A N 1
ATOM 722 C CA . ILE A 1 94 ? 6.432 2.214 -26.119 1.00 91.50 94 ILE A CA 1
ATOM 723 C C . ILE A 1 94 ? 7.964 2.240 -26.179 1.00 91.50 94 ILE A C 1
ATOM 725 O O . ILE A 1 94 ? 8.528 3.096 -26.857 1.00 91.50 94 ILE A O 1
ATOM 729 N N . MET A 1 95 ? 8.634 1.262 -25.566 1.00 89.50 95 MET A N 1
ATOM 730 C CA . MET A 1 95 ? 10.101 1.172 -25.531 1.00 89.50 95 MET A CA 1
ATOM 731 C C . MET A 1 95 ? 10.734 1.061 -26.927 1.00 89.50 95 MET A C 1
ATOM 733 O O . MET A 1 95 ? 11.843 1.548 -27.131 1.00 89.50 95 MET A O 1
ATOM 737 N N . SER A 1 96 ? 10.032 0.452 -27.890 1.00 90.06 96 SER A N 1
ATOM 738 C CA . SER A 1 96 ? 10.472 0.363 -29.292 1.00 90.06 96 SER A CA 1
ATOM 739 C C . SER A 1 96 ? 10.240 1.645 -30.102 1.00 90.06 96 SER A C 1
ATOM 741 O O . SER A 1 96 ? 10.928 1.884 -31.091 1.00 90.06 96 SER A O 1
ATOM 743 N N . SER A 1 97 ? 9.265 2.463 -29.695 1.00 89.56 97 SER A N 1
ATOM 744 C CA . SER A 1 97 ? 8.891 3.704 -30.385 1.00 89.56 97 SER A CA 1
ATOM 745 C C . SER A 1 97 ? 9.708 4.919 -29.941 1.00 89.56 97 SER A C 1
ATOM 747 O O . SER A 1 97 ? 9.741 5.927 -30.644 1.00 89.56 97 SER A O 1
ATOM 749 N N . VAL A 1 98 ? 10.358 4.828 -28.778 1.00 84.19 98 VAL A N 1
ATOM 750 C CA . VAL A 1 98 ? 11.235 5.872 -28.252 1.00 84.19 98 VAL A CA 1
ATOM 751 C C . VAL A 1 98 ? 12.643 5.662 -28.822 1.00 84.19 98 VAL A C 1
ATOM 753 O O . VAL A 1 98 ? 13.248 4.623 -28.556 1.00 84.19 98 VAL A O 1
ATOM 756 N N . PRO A 1 99 ? 13.183 6.611 -29.608 1.00 70.25 99 PRO A N 1
ATOM 757 C CA . PRO A 1 99 ? 14.585 6.582 -29.989 1.00 70.25 99 PRO A CA 1
ATOM 758 C C . PRO A 1 99 ? 15.414 6.932 -28.748 1.00 70.25 99 PRO A C 1
ATOM 760 O O . PRO A 1 99 ? 15.287 8.032 -28.211 1.00 70.25 99 PRO A O 1
ATOM 763 N N . TRP A 1 100 ? 16.191 5.965 -28.267 1.00 61.97 100 TRP A N 1
ATOM 764 C CA . TRP A 1 100 ? 17.168 6.147 -27.192 1.00 61.97 100 TRP A CA 1
ATOM 765 C C . TRP A 1 100 ? 18.356 6.978 -27.673 1.00 61.97 100 TRP A C 1
ATOM 767 O O . TRP A 1 100 ? 18.863 6.676 -28.780 1.00 61.97 100 TRP A O 1
#

Sequence (100 aa):
TNGFPGEFLLLNGVWNYNYWMGAIAGLTIIFGAVYMLRAYGLVAFGETNEQTAQFKDVDTREMLILGTIAILVLVLGFFPGLILNISDASVNQIMSSVPW

Secondary structure (DSSP, 8-state):
-TTHHHHHHHHHHHHHH-HHHHHHHHHHHHHHHHHHHHHHHHHHHSPPPTTTTTPPPPPHHHHHHHHHHHHHHHHHHH-THHHHHHHHHHHHHHHHHS--

Foldseek 3Di:
DLCPVVLVVVLVVVCVVPVVSSVVSVVVVVVVVVVVVVVCCCVVVNDDDPVRVPDDDDDPVNVVVVVVVVVVSVVSNVCVCVPVVVCVVVVVVVVVVDDD

Radius of gyration: 19.64 Å; chains: 1; bounding box: 42×25×54 Å